Protein AF-A0A7C3CU25-F1 (afdb_monomer_lite)

Secondary structure (DSSP, 8-state):
--HHHHHHHHHHHHHHHHHHHHHHHHHHHHHHHHHH--THHHHHHHHHHHHHHHHHHHHHHHHHHHHSSS---HHHHHHHHHHHHHHHHHHHHHHHHHHHHHHHHHHHTT--

Radius of gyration: 18.77 Å; chains: 1; bounding box: 51×19×53 Å

Sequence (112 aa):
MNAEYAALAGRIRQSLPDLARLVGRAELLMDKARRSGDSDYLDGVALNLHGFYAGVERIFEDIARNVYTFNLRPGRIQELVAGLRDCYQAVQDDLLALCSILEQLSVEDGEL

pLDDT: mean 89.39, std 12.18, range [44.38, 98.56]

Foldseek 3Di:
DDVLVVVLVVVLVVLVVVLVVLVVQLVVLVVVCVVPVDCVSVVSNVVSVVVNVVSVVVNVVSCVCRLPVDDCDPVSVVVCVVCVVVVVVVVVVVVVVVVVVVVVVVVVVVVD

Structure (mmCIF, N/CA/C/O backbone):
data_AF-A0A7C3CU25-F1
#
_entry.id   AF-A0A7C3CU25-F1
#
loop_
_atom_site.group_PDB
_atom_site.id
_atom_site.type_symbol
_atom_site.label_atom_id
_atom_site.label_alt_id
_atom_site.label_comp_id
_atom_site.label_asym_id
_atom_site.label_entity_id
_atom_site.label_seq_id
_atom_site.pdbx_PDB_ins_code
_atom_site.Cartn_x
_atom_site.Cartn_y
_atom_site.Cartn_z
_atom_site.occupancy
_atom_site.B_iso_or_equiv
_atom_site.auth_seq_id
_atom_site.auth_comp_id
_atom_site.auth_asym_id
_atom_site.auth_atom_id
_atom_site.pdbx_PDB_model_num
ATOM 1 N N . MET A 1 1 ? 24.567 -4.085 -14.858 1.00 53.00 1 MET A N 1
ATOM 2 C CA . MET A 1 1 ? 23.408 -3.977 -13.945 1.00 53.00 1 MET A CA 1
ATOM 3 C C . MET A 1 1 ? 23.409 -2.566 -13.361 1.00 53.00 1 MET A C 1
ATOM 5 O O . MET A 1 1 ? 24.445 -2.170 -12.845 1.00 53.00 1 MET A O 1
ATOM 9 N N . ASN A 1 2 ? 22.355 -1.760 -13.556 1.00 69.31 2 ASN A N 1
ATOM 10 C CA . ASN A 1 2 ? 22.368 -0.345 -13.139 1.00 69.31 2 ASN A CA 1
ATOM 11 C C . ASN A 1 2 ? 22.243 -0.241 -11.607 1.00 69.31 2 ASN A C 1
ATOM 13 O O . ASN A 1 2 ? 21.249 -0.701 -11.047 1.00 69.31 2 ASN A O 1
ATOM 17 N N . ALA A 1 3 ? 23.241 0.348 -10.944 1.00 79.81 3 ALA A N 1
ATOM 18 C CA . ALA A 1 3 ? 23.316 0.451 -9.484 1.00 79.81 3 ALA A CA 1
ATOM 19 C C . ALA A 1 3 ? 22.120 1.204 -8.866 1.00 79.81 3 ALA A C 1
ATOM 21 O O . ALA A 1 3 ? 21.718 0.893 -7.750 1.00 79.81 3 ALA A O 1
ATOM 22 N N . GLU A 1 4 ? 21.505 2.133 -9.603 1.00 81.44 4 GLU A N 1
ATOM 23 C CA . GLU A 1 4 ? 20.353 2.927 -9.149 1.00 81.44 4 GLU A CA 1
ATOM 24 C C . GLU A 1 4 ? 19.086 2.083 -8.956 1.00 81.44 4 GLU A C 1
ATOM 26 O O . GLU A 1 4 ? 18.427 2.196 -7.925 1.00 81.44 4 GLU A O 1
ATOM 31 N N . TYR A 1 5 ? 18.766 1.189 -9.902 1.00 83.06 5 TYR A N 1
ATOM 32 C CA . TYR A 1 5 ? 17.614 0.287 -9.769 1.00 83.06 5 TYR A CA 1
ATOM 33 C C . TYR A 1 5 ? 17.836 -0.739 -8.659 1.00 83.06 5 TYR A C 1
ATOM 35 O O . TYR A 1 5 ? 16.912 -1.041 -7.908 1.00 83.06 5 TYR A O 1
ATOM 43 N N . ALA A 1 6 ? 19.067 -1.237 -8.510 1.00 87.31 6 ALA A N 1
ATOM 44 C CA . ALA A 1 6 ? 19.418 -2.116 -7.399 1.00 87.31 6 ALA A CA 1
ATOM 45 C C . ALA A 1 6 ? 19.284 -1.395 -6.045 1.00 87.31 6 ALA A C 1
ATOM 47 O O . ALA A 1 6 ? 18.747 -1.971 -5.099 1.00 87.31 6 ALA A O 1
ATOM 48 N N . ALA A 1 7 ? 19.705 -0.129 -5.965 1.00 90.56 7 ALA A N 1
ATOM 49 C CA . ALA A 1 7 ? 19.554 0.697 -4.773 1.00 90.56 7 ALA A CA 1
ATOM 50 C C . ALA A 1 7 ? 18.081 1.003 -4.461 1.00 90.56 7 ALA A C 1
ATOM 52 O O . ALA A 1 7 ? 17.672 0.867 -3.311 1.00 90.56 7 ALA A O 1
ATOM 53 N N . LEU A 1 8 ? 17.270 1.363 -5.465 1.00 91.38 8 LEU A N 1
ATOM 54 C CA . LEU A 1 8 ? 15.824 1.549 -5.308 1.00 91.38 8 LEU A CA 1
ATOM 55 C C . LEU A 1 8 ? 15.161 0.265 -4.801 1.00 91.38 8 LEU A C 1
ATOM 57 O O . LEU A 1 8 ? 14.465 0.298 -3.791 1.00 91.38 8 LEU A O 1
ATOM 61 N N . ALA A 1 9 ? 15.424 -0.872 -5.449 1.00 92.56 9 ALA A N 1
ATOM 62 C CA . ALA A 1 9 ? 14.886 -2.160 -5.025 1.00 92.56 9 ALA A CA 1
ATOM 63 C C . ALA A 1 9 ? 15.326 -2.520 -3.597 1.00 92.56 9 ALA A C 1
ATOM 65 O O . ALA A 1 9 ? 14.540 -3.070 -2.831 1.00 92.56 9 ALA A O 1
ATOM 66 N N . GLY A 1 10 ? 16.566 -2.193 -3.219 1.00 94.69 10 GLY A N 1
ATOM 67 C CA . GLY A 1 10 ? 17.062 -2.330 -1.850 1.00 94.69 10 GLY A CA 1
ATOM 68 C C . GLY A 1 10 ? 16.266 -1.493 -0.847 1.00 94.69 10 GLY A C 1
ATOM 69 O O . GLY A 1 10 ? 15.810 -2.039 0.154 1.00 94.69 10 GLY A O 1
ATOM 70 N N . ARG A 1 11 ? 16.036 -0.205 -1.140 1.00 94.69 11 ARG A N 1
ATOM 71 C CA . ARG A 1 11 ? 15.233 0.686 -0.285 1.00 94.69 11 ARG A CA 1
ATOM 72 C C . ARG A 1 11 ? 13.802 0.184 -0.122 1.00 94.69 11 ARG A C 1
ATOM 74 O O . ARG A 1 11 ? 13.348 0.058 1.006 1.00 94.69 11 ARG A O 1
ATOM 81 N N . ILE A 1 12 ? 13.136 -0.183 -1.221 1.00 95.94 12 ILE A N 1
ATOM 82 C CA . ILE A 1 12 ? 11.766 -0.721 -1.181 1.00 95.94 12 ILE A CA 1
ATOM 83 C C . ILE A 1 12 ? 11.717 -1.963 -0.288 1.00 95.94 12 ILE A C 1
ATOM 85 O O . ILE A 1 12 ? 10.915 -2.024 0.639 1.00 95.94 12 ILE A O 1
ATOM 89 N N . ARG A 1 13 ? 12.624 -2.927 -0.502 1.00 97.31 13 ARG A N 1
ATOM 90 C CA . ARG A 1 13 ? 12.698 -4.143 0.326 1.00 97.31 13 ARG A CA 1
ATOM 91 C C . ARG A 1 13 ? 12.942 -3.840 1.800 1.00 97.31 13 ARG A C 1
ATOM 93 O O . ARG A 1 13 ? 12.423 -4.560 2.643 1.00 97.31 13 ARG A O 1
ATOM 100 N N . GLN A 1 14 ? 13.724 -2.810 2.111 1.00 95.69 14 GLN A N 1
ATOM 101 C CA . GLN A 1 14 ? 13.991 -2.406 3.488 1.00 95.69 14 GLN A CA 1
ATOM 102 C C . GLN A 1 14 ? 12.787 -1.716 4.144 1.00 95.69 14 GLN A C 1
ATOM 104 O O . GLN A 1 14 ? 12.598 -1.875 5.344 1.00 95.69 14 GLN A O 1
ATOM 109 N N . SER A 1 15 ? 11.957 -1.007 3.376 1.00 96.50 15 SER A N 1
ATOM 110 C CA . SER A 1 15 ? 10.745 -0.357 3.886 1.00 96.50 15 SER A CA 1
ATOM 111 C C . SER A 1 15 ? 9.603 -1.338 4.180 1.00 96.50 15 SER A C 1
ATOM 113 O O . SER A 1 15 ? 8.811 -1.085 5.084 1.00 96.50 15 SER A O 1
ATOM 115 N N . LEU A 1 16 ? 9.511 -2.471 3.472 1.00 97.81 16 LEU A N 1
ATOM 116 C CA . LEU A 1 16 ? 8.412 -3.435 3.657 1.00 97.81 16 LEU A CA 1
ATOM 117 C C . LEU A 1 16 ? 8.313 -4.010 5.091 1.00 97.81 16 LEU A C 1
ATOM 119 O O . LEU A 1 16 ? 7.207 -4.025 5.633 1.00 97.81 16 LEU A O 1
ATOM 123 N N . PRO A 1 17 ? 9.407 -4.436 5.761 1.00 98.31 17 PRO A N 1
ATOM 124 C CA . PRO A 1 17 ? 9.350 -4.856 7.162 1.00 98.31 17 PRO A CA 1
ATOM 125 C C . PRO A 1 17 ? 8.847 -3.773 8.119 1.00 98.31 17 PRO A C 1
ATOM 127 O O . PRO A 1 17 ? 8.190 -4.094 9.107 1.00 98.31 17 PRO A O 1
ATOM 130 N N . ASP A 1 18 ? 9.146 -2.502 7.847 1.00 97.25 18 ASP A N 1
ATOM 131 C CA . ASP A 1 18 ? 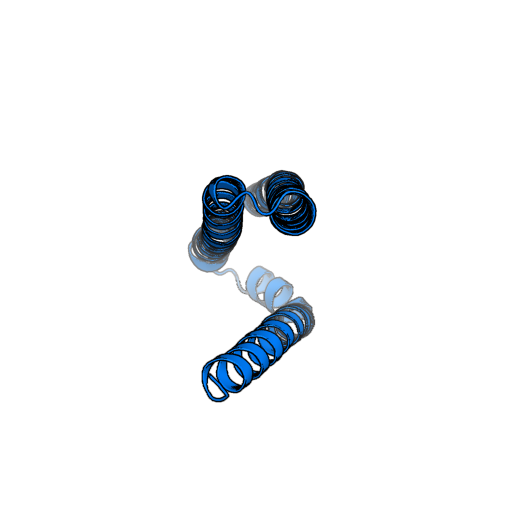8.679 -1.397 8.684 1.00 97.25 18 ASP A CA 1
ATOM 132 C C . ASP A 1 18 ? 7.171 -1.183 8.520 1.00 97.25 18 ASP A C 1
ATOM 134 O O . ASP A 1 18 ? 6.464 -1.073 9.520 1.00 97.25 18 ASP A O 1
ATOM 138 N N . LEU A 1 19 ? 6.654 -1.252 7.288 1.00 98.44 19 LEU A N 1
ATOM 139 C CA . LEU A 1 19 ? 5.209 -1.245 7.031 1.00 98.44 19 LEU A CA 1
ATOM 140 C C . LEU A 1 19 ? 4.498 -2.420 7.713 1.00 98.44 19 LEU A C 1
ATOM 142 O O . LEU A 1 19 ? 3.469 -2.227 8.358 1.00 98.44 19 LEU A O 1
ATOM 146 N N . ALA A 1 20 ? 5.073 -3.623 7.640 1.00 98.50 20 ALA A N 1
ATOM 147 C CA . ALA A 1 20 ? 4.514 -4.807 8.290 1.00 98.50 20 ALA A CA 1
ATOM 148 C C . ALA A 1 20 ? 4.435 -4.648 9.818 1.00 98.50 20 ALA A C 1
ATOM 150 O O . ALA A 1 20 ? 3.461 -5.069 10.444 1.00 98.50 20 ALA A O 1
ATOM 151 N N . ARG A 1 21 ? 5.431 -3.999 10.436 1.00 98.44 21 ARG A N 1
ATOM 152 C CA . ARG A 1 21 ? 5.390 -3.683 11.872 1.00 98.44 21 ARG A CA 1
ATOM 153 C C . ARG A 1 21 ? 4.261 -2.714 12.209 1.00 98.44 21 ARG A C 1
ATOM 155 O O . ARG A 1 21 ? 3.603 -2.921 13.225 1.00 98.44 21 ARG A O 1
ATOM 162 N N . LEU A 1 22 ? 4.033 -1.685 11.392 1.00 98.56 22 LEU A N 1
ATOM 163 C CA . LEU A 1 22 ? 2.938 -0.730 11.601 1.00 98.56 22 LEU A CA 1
ATOM 164 C C . LEU A 1 22 ? 1.574 -1.427 11.535 1.00 98.56 22 LEU A C 1
ATOM 166 O O . LEU A 1 22 ? 0.752 -1.230 12.428 1.00 98.56 22 LEU A O 1
ATOM 170 N N . VAL A 1 23 ? 1.378 -2.319 10.559 1.00 98.44 23 VAL A N 1
ATOM 171 C CA . VAL A 1 23 ? 0.159 -3.139 10.445 1.00 98.44 23 VAL A CA 1
ATOM 172 C C . VAL A 1 23 ? -0.046 -3.987 11.703 1.00 98.44 23 VAL A C 1
ATOM 174 O O . VAL A 1 23 ? -1.063 -3.845 12.379 1.00 98.44 23 VAL A O 1
ATOM 177 N N . GLY A 1 24 ? 0.958 -4.777 12.103 1.00 98.56 24 GLY A N 1
ATOM 178 C CA . GLY A 1 24 ? 0.839 -5.632 13.291 1.00 98.56 24 GLY A CA 1
ATOM 179 C C . GLY A 1 24 ? 0.614 -4.846 14.591 1.00 98.56 24 GLY A C 1
ATOM 180 O O . GLY A 1 24 ? -0.036 -5.325 15.522 1.00 98.56 24 GLY A O 1
ATOM 181 N N . ARG A 1 25 ? 1.119 -3.609 14.678 1.00 98.56 25 ARG A N 1
ATOM 182 C CA . ARG A 1 25 ? 0.850 -2.707 15.806 1.00 98.56 25 ARG A CA 1
ATOM 183 C C . ARG A 1 25 ? -0.580 -2.179 15.792 1.00 98.56 25 ARG A C 1
ATOM 185 O O . ARG A 1 25 ? -1.184 -2.144 16.862 1.00 98.56 25 ARG A O 1
ATOM 192 N N . ALA A 1 26 ? -1.113 -1.795 14.635 1.00 98.50 26 ALA A N 1
ATOM 193 C CA . ALA A 1 26 ? -2.507 -1.380 14.506 1.00 98.50 26 ALA A CA 1
ATOM 194 C C . ALA A 1 26 ? -3.461 -2.510 14.931 1.00 98.50 26 ALA A C 1
ATOM 196 O O . ALA A 1 26 ? -4.338 -2.287 15.764 1.00 98.50 26 ALA A O 1
ATOM 197 N N . GLU A 1 27 ? -3.229 -3.735 14.454 1.00 98.38 27 GLU A N 1
ATOM 198 C CA . GLU A 1 27 ? -4.023 -4.918 14.815 1.00 98.38 27 GLU A CA 1
ATOM 199 C C . GLU A 1 27 ? -3.980 -5.202 16.324 1.00 98.38 27 GLU A C 1
ATOM 201 O O . GLU A 1 27 ? -5.021 -5.341 16.968 1.00 98.38 27 GLU A O 1
ATOM 206 N N . LEU A 1 28 ? -2.779 -5.221 16.916 1.00 98.44 28 LEU A N 1
ATOM 207 C CA . LEU A 1 28 ? -2.594 -5.458 18.350 1.00 98.44 28 LEU A CA 1
ATOM 208 C C . LEU A 1 28 ? -3.318 -4.417 19.214 1.00 98.44 28 LEU A C 1
ATOM 210 O O . LEU A 1 28 ? -3.877 -4.754 20.260 1.00 98.44 28 LEU A O 1
ATOM 214 N N . LEU A 1 29 ? -3.252 -3.142 18.828 1.00 98.31 29 LEU A N 1
ATOM 215 C CA . LEU A 1 29 ? -3.881 -2.054 19.576 1.00 98.31 29 LEU A CA 1
ATOM 216 C C . LEU A 1 29 ? -5.404 -2.083 19.427 1.00 98.31 29 LEU A C 1
ATOM 218 O O . LEU A 1 29 ? -6.099 -1.895 20.422 1.00 98.31 29 LEU A O 1
ATOM 222 N N . MET A 1 30 ? -5.919 -2.420 18.242 1.00 97.81 30 MET A N 1
ATOM 223 C CA . MET A 1 30 ? -7.355 -2.607 18.021 1.00 97.81 30 MET A CA 1
ATOM 224 C C . MET A 1 30 ? -7.912 -3.745 18.886 1.00 97.81 30 MET A C 1
ATOM 226 O O . MET A 1 30 ? -8.938 -3.602 19.546 1.00 97.81 30 MET A O 1
ATOM 230 N N . ASP A 1 31 ? -7.203 -4.870 18.942 1.00 97.88 31 ASP A N 1
ATOM 231 C CA . ASP A 1 31 ? -7.564 -6.018 19.774 1.00 97.88 31 ASP A CA 1
ATOM 232 C C . ASP A 1 31 ? -7.529 -5.678 21.281 1.00 97.88 31 ASP A C 1
ATOM 234 O O . ASP A 1 31 ? -8.388 -6.109 22.053 1.00 97.88 31 ASP A O 1
ATOM 238 N N . LYS A 1 32 ? -6.588 -4.830 21.720 1.00 97.56 32 LYS A N 1
ATOM 239 C CA . LYS A 1 32 ? -6.586 -4.287 23.090 1.00 97.56 32 LYS A CA 1
ATOM 240 C C . LYS A 1 32 ? -7.787 -3.385 23.360 1.00 97.56 32 LYS A C 1
ATOM 242 O O . LYS A 1 32 ? -8.473 -3.645 24.344 1.00 97.56 32 LYS A O 1
ATOM 247 N N . ALA A 1 33 ? -8.064 -2.414 22.487 1.00 97.25 33 ALA A N 1
ATOM 248 C CA . ALA A 1 33 ? -9.207 -1.508 22.612 1.00 97.25 33 ALA A CA 1
ATOM 249 C C . ALA A 1 33 ? -10.518 -2.290 22.787 1.00 97.25 33 ALA A C 1
ATOM 251 O O . ALA A 1 33 ? -11.288 -2.036 23.711 1.00 97.25 33 ALA A O 1
ATOM 252 N N . ARG A 1 34 ? -10.723 -3.321 21.954 1.00 96.00 34 ARG A N 1
ATOM 253 C CA . ARG A 1 34 ? -11.906 -4.193 22.007 1.00 96.00 34 ARG A CA 1
ATOM 254 C C . ARG A 1 34 ? -12.018 -4.974 23.316 1.00 96.00 34 ARG A C 1
ATOM 256 O O . ARG A 1 34 ? -13.118 -5.121 23.837 1.00 96.00 34 ARG A O 1
ATOM 263 N N . ARG A 1 35 ? -10.905 -5.493 23.848 1.00 96.75 35 ARG A N 1
ATOM 264 C CA . ARG A 1 35 ? -10.916 -6.305 25.078 1.00 96.75 35 ARG A CA 1
ATOM 265 C C . ARG A 1 35 ? -11.040 -5.487 26.357 1.00 96.75 35 ARG A C 1
ATOM 267 O O . ARG A 1 35 ? -11.659 -5.965 27.301 1.00 96.75 35 ARG A O 1
ATOM 274 N N . SER A 1 36 ? -10.407 -4.319 26.425 1.00 96.00 36 SER A N 1
ATOM 275 C CA . SER A 1 36 ? -10.426 -3.488 27.633 1.00 96.00 36 SER A CA 1
ATOM 276 C C . SER A 1 36 ? -11.572 -2.480 27.656 1.00 96.00 36 SER A C 1
ATOM 278 O O . SER A 1 36 ? -11.892 -1.983 28.731 1.00 96.00 36 SER A O 1
ATOM 280 N N . GLY A 1 37 ? -12.167 -2.160 26.500 1.00 92.94 37 GLY A N 1
ATOM 281 C CA . GLY A 1 37 ? -13.102 -1.039 26.358 1.00 92.94 37 GLY A CA 1
ATOM 282 C C . GLY A 1 37 ? -12.428 0.332 26.494 1.00 92.94 37 GLY A C 1
ATOM 283 O O . GLY A 1 37 ? -13.115 1.339 26.623 1.00 92.94 37 GLY A O 1
ATOM 284 N N . ASP A 1 38 ? -11.094 0.366 26.493 1.00 93.94 38 ASP A N 1
ATOM 285 C CA . ASP A 1 38 ? -10.306 1.587 26.641 1.00 93.94 38 ASP A CA 1
ATOM 286 C C . ASP A 1 38 ? -10.062 2.206 25.262 1.00 93.94 38 ASP A C 1
ATOM 288 O O . ASP A 1 38 ? -9.345 1.641 24.425 1.00 93.94 38 ASP A O 1
ATOM 292 N N . SER A 1 39 ? -10.695 3.353 25.025 1.00 90.56 39 SER A N 1
ATOM 293 C CA . SER A 1 39 ? -10.630 4.073 23.757 1.00 90.56 39 SER A CA 1
ATOM 294 C C . SER A 1 39 ? -9.262 4.688 23.478 1.00 90.56 39 SER A C 1
ATOM 296 O O . SER A 1 39 ? -8.976 4.945 22.314 1.00 90.56 39 SER A O 1
ATOM 298 N N . ASP A 1 40 ? -8.389 4.868 24.475 1.00 94.94 40 ASP A N 1
ATOM 299 C CA . ASP A 1 40 ? -7.070 5.492 24.272 1.00 94.94 40 ASP A CA 1
ATOM 300 C C . ASP A 1 40 ? -6.176 4.651 23.340 1.00 94.94 40 ASP A C 1
ATOM 302 O O . ASP A 1 40 ? -5.288 5.157 22.650 1.00 94.94 40 ASP A O 1
ATOM 306 N N . TYR A 1 41 ? -6.435 3.343 23.242 1.00 96.50 41 TYR A N 1
ATOM 307 C CA . TYR A 1 41 ? -5.765 2.486 22.265 1.00 96.50 41 TYR A CA 1
ATOM 308 C C . TYR A 1 41 ? -6.120 2.831 20.810 1.00 96.50 41 TYR A C 1
ATOM 310 O O . TYR A 1 41 ? -5.314 2.541 19.920 1.00 96.50 41 TYR A O 1
ATOM 318 N N . LEU A 1 42 ? -7.278 3.455 20.552 1.00 95.94 42 LEU A N 1
ATOM 319 C CA . LEU A 1 42 ? -7.719 3.837 19.207 1.00 95.94 42 LEU A CA 1
ATOM 320 C C . LEU A 1 42 ? -6.836 4.931 18.600 1.00 95.94 42 LEU A C 1
ATOM 322 O O . LEU A 1 42 ? -6.543 4.862 17.407 1.00 95.94 42 LEU A O 1
ATOM 326 N N . ASP A 1 43 ? -6.312 5.857 19.405 1.00 96.56 43 ASP A N 1
ATOM 327 C CA . ASP A 1 43 ? -5.339 6.854 18.934 1.00 96.56 43 ASP A CA 1
ATOM 328 C C . ASP A 1 43 ? -4.075 6.175 18.394 1.00 96.56 43 ASP A C 1
ATOM 330 O O . ASP A 1 43 ? -3.533 6.529 17.344 1.00 96.56 43 ASP A O 1
ATOM 334 N N .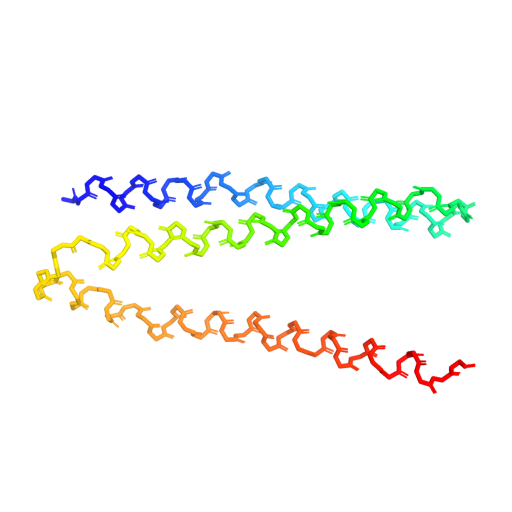 GLY A 1 44 ? -3.629 5.124 19.085 1.00 97.38 44 GLY A N 1
ATOM 335 C CA . GLY A 1 44 ? -2.514 4.302 18.641 1.00 97.38 44 GLY A CA 1
ATOM 336 C C . GLY A 1 44 ? -2.817 3.539 17.348 1.00 97.38 44 GLY A C 1
ATOM 337 O O . GLY A 1 44 ? -1.930 3.415 16.501 1.00 97.38 44 GLY A O 1
ATOM 338 N N . VAL A 1 45 ? -4.047 3.053 17.157 1.00 97.94 45 VAL A N 1
ATOM 339 C CA . VAL A 1 45 ? -4.472 2.447 15.883 1.00 97.94 45 VAL A CA 1
ATOM 340 C C . VAL A 1 45 ? -4.393 3.477 14.758 1.00 97.94 45 VAL A C 1
ATOM 342 O O . VAL A 1 45 ? -3.728 3.222 13.753 1.00 97.94 45 VAL A O 1
ATOM 345 N N . ALA A 1 46 ? -5.004 4.650 14.947 1.00 97.12 46 ALA A N 1
ATOM 346 C CA . ALA A 1 46 ? -5.034 5.718 13.951 1.00 97.12 46 ALA A CA 1
ATOM 347 C C . ALA A 1 46 ? -3.618 6.152 13.540 1.00 97.12 46 ALA A C 1
ATOM 349 O O . ALA A 1 46 ? -3.322 6.276 12.351 1.00 97.12 46 ALA A O 1
ATOM 350 N N . LEU A 1 47 ? -2.710 6.290 14.512 1.00 98.06 47 LEU A N 1
ATOM 351 C CA . LEU A 1 47 ? -1.311 6.632 14.265 1.00 98.06 47 LEU A CA 1
ATOM 352 C C . LEU A 1 47 ? -0.594 5.594 13.387 1.00 98.06 47 LEU A C 1
ATOM 354 O O . LEU A 1 47 ? 0.146 5.961 12.473 1.00 98.06 47 LEU A O 1
ATOM 358 N N . ASN A 1 48 ? -0.794 4.300 13.651 1.00 98.38 48 ASN A N 1
ATOM 359 C CA . ASN A 1 48 ? -0.137 3.240 12.882 1.00 98.38 48 ASN A CA 1
ATOM 360 C C . ASN A 1 48 ? -0.731 3.099 11.473 1.00 98.38 48 ASN A C 1
ATOM 362 O O . ASN A 1 48 ? 0.027 2.892 10.526 1.00 98.38 48 ASN A O 1
ATOM 366 N N . LEU A 1 49 ? -2.048 3.276 11.315 1.00 97.50 49 LEU A N 1
ATOM 367 C CA . LEU A 1 49 ? -2.690 3.330 9.998 1.00 97.50 49 LEU A CA 1
ATOM 368 C C . LEU A 1 49 ? -2.155 4.501 9.170 1.00 97.50 49 LEU A C 1
ATOM 370 O O . LEU A 1 49 ? -1.746 4.308 8.026 1.00 97.50 49 LEU A O 1
ATOM 374 N N . HIS A 1 50 ? -2.086 5.697 9.759 1.00 97.31 50 HIS A N 1
ATOM 375 C CA . HIS A 1 50 ? -1.503 6.862 9.099 1.00 97.31 50 HIS A CA 1
ATOM 376 C C . HIS A 1 50 ? -0.054 6.597 8.666 1.00 97.31 50 HIS A C 1
ATOM 378 O O . HIS A 1 50 ? 0.299 6.826 7.509 1.00 97.31 50 HIS A O 1
ATOM 384 N N . GLY A 1 51 ? 0.772 6.056 9.568 1.00 98.12 51 GLY A N 1
ATOM 385 C CA . GLY A 1 51 ? 2.160 5.713 9.262 1.00 98.12 51 GLY A CA 1
ATOM 386 C C . GLY A 1 51 ? 2.293 4.695 8.126 1.00 98.12 51 GLY A C 1
ATOM 387 O O . GLY A 1 51 ? 3.182 4.834 7.285 1.00 98.12 51 GLY A O 1
ATOM 388 N N . PHE A 1 52 ? 1.412 3.690 8.075 1.00 98.12 52 PHE A N 1
ATOM 389 C CA . PHE A 1 52 ? 1.397 2.700 7.002 1.00 98.12 52 PHE A CA 1
ATOM 390 C C . PHE A 1 52 ? 1.137 3.361 5.642 1.00 98.12 52 PHE A C 1
ATOM 392 O O . PHE A 1 52 ? 1.953 3.215 4.730 1.00 98.12 52 PHE A O 1
ATOM 399 N N . TYR A 1 53 ? 0.060 4.142 5.518 1.00 96.19 53 TYR A N 1
ATOM 400 C CA . TYR A 1 53 ? -0.295 4.783 4.249 1.00 96.19 53 TYR A CA 1
ATOM 401 C C . TYR A 1 53 ? 0.741 5.822 3.803 1.00 96.19 53 TYR A C 1
ATOM 403 O O . TYR A 1 53 ? 1.113 5.837 2.631 1.00 96.19 53 TYR A O 1
ATOM 411 N N . ALA A 1 54 ? 1.288 6.616 4.729 1.00 97.62 54 ALA A N 1
ATOM 412 C CA . ALA A 1 54 ? 2.365 7.562 4.425 1.00 97.62 54 ALA A CA 1
ATOM 413 C C . ALA A 1 54 ? 3.641 6.852 3.927 1.00 97.62 54 ALA A C 1
ATOM 415 O O . ALA A 1 54 ? 4.346 7.337 3.039 1.00 97.62 54 ALA A O 1
ATOM 416 N N . GLY A 1 55 ? 3.958 5.678 4.481 1.00 97.50 55 GLY A N 1
ATOM 417 C CA . GLY A 1 55 ? 5.091 4.882 4.019 1.00 97.50 55 GLY A CA 1
ATOM 418 C C . GLY A 1 55 ? 4.865 4.260 2.634 1.00 97.50 55 GLY A C 1
ATOM 419 O O . GLY A 1 55 ? 5.786 4.265 1.815 1.00 97.50 55 GLY A O 1
ATOM 420 N N . VAL A 1 56 ? 3.649 3.782 2.344 1.00 96.75 56 VAL A N 1
ATOM 421 C CA . VAL A 1 56 ? 3.254 3.299 1.006 1.00 96.75 56 VAL A CA 1
ATOM 422 C C . VAL A 1 56 ? 3.358 4.418 -0.033 1.00 96.75 56 VAL A C 1
ATOM 424 O O . VAL A 1 56 ? 3.977 4.224 -1.080 1.00 96.75 56 VAL A O 1
ATOM 427 N N . GLU A 1 57 ? 2.828 5.605 0.272 1.00 96.31 57 GLU A N 1
ATOM 428 C CA . GLU A 1 57 ? 2.938 6.798 -0.578 1.00 96.31 57 GLU A CA 1
ATOM 429 C C . GLU A 1 57 ? 4.403 7.093 -0.923 1.00 96.31 57 GLU A C 1
ATOM 431 O O . GLU A 1 57 ? 4.773 7.177 -2.097 1.00 96.31 57 GLU A O 1
ATOM 436 N N . ARG A 1 58 ? 5.274 7.142 0.090 1.00 96.38 58 ARG A N 1
ATOM 437 C CA . ARG A 1 58 ? 6.700 7.422 -0.102 1.00 96.38 58 ARG A CA 1
ATOM 438 C C . ARG A 1 58 ? 7.398 6.401 -1.006 1.00 96.38 58 ARG A C 1
ATOM 440 O O . ARG A 1 58 ? 8.267 6.787 -1.790 1.00 96.38 58 ARG A O 1
ATOM 447 N N . ILE A 1 59 ? 7.034 5.119 -0.921 1.00 95.75 59 ILE A N 1
ATOM 448 C CA . ILE A 1 59 ? 7.553 4.074 -1.818 1.00 95.75 59 ILE A CA 1
ATOM 449 C C . ILE A 1 59 ? 7.144 4.359 -3.267 1.00 95.75 59 ILE A C 1
ATOM 451 O O . ILE A 1 59 ? 7.998 4.313 -4.157 1.00 95.75 59 ILE A O 1
ATOM 455 N N . PHE A 1 60 ? 5.872 4.682 -3.517 1.00 93.44 60 PHE A N 1
ATOM 456 C CA . PHE A 1 60 ? 5.395 4.997 -4.866 1.00 93.44 60 PHE A CA 1
ATOM 457 C C . PHE A 1 60 ? 6.057 6.244 -5.441 1.00 93.44 60 PHE A C 1
ATOM 459 O O . PHE A 1 60 ? 6.469 6.243 -6.604 1.00 93.44 60 PHE A O 1
ATOM 466 N N . GLU A 1 61 ? 6.238 7.285 -4.635 1.00 93.38 61 GLU A N 1
ATOM 467 C CA . GLU A 1 61 ? 6.976 8.461 -5.073 1.00 93.38 61 GLU A CA 1
ATOM 468 C C . GLU A 1 61 ? 8.441 8.143 -5.414 1.00 93.38 61 GLU A C 1
ATOM 470 O O . GLU A 1 61 ? 8.979 8.646 -6.404 1.00 93.38 61 GLU A O 1
ATOM 475 N N . ASP A 1 62 ? 9.108 7.304 -4.613 1.00 91.62 62 ASP A N 1
ATOM 476 C CA . ASP A 1 62 ? 10.478 6.863 -4.876 1.00 91.62 62 ASP A CA 1
ATOM 477 C C . ASP A 1 62 ? 10.573 6.072 -6.183 1.00 91.62 62 ASP A C 1
ATOM 479 O O . ASP A 1 62 ? 11.512 6.290 -6.957 1.00 91.62 62 ASP A O 1
ATOM 483 N N . ILE A 1 63 ? 9.595 5.205 -6.464 1.00 89.56 63 ILE A N 1
ATOM 484 C CA . ILE A 1 63 ? 9.467 4.513 -7.751 1.00 89.56 63 ILE A CA 1
ATOM 485 C C . ILE A 1 63 ? 9.327 5.541 -8.874 1.00 89.56 63 ILE A C 1
ATOM 487 O O . ILE A 1 63 ? 10.117 5.513 -9.820 1.00 89.56 63 ILE A O 1
ATOM 491 N N . ALA A 1 64 ? 8.391 6.485 -8.757 1.00 87.44 64 ALA A N 1
ATOM 492 C CA . ALA A 1 64 ? 8.144 7.486 -9.788 1.00 87.44 64 ALA A CA 1
ATOM 493 C C . ALA A 1 64 ? 9.403 8.320 -10.091 1.00 87.44 64 ALA A C 1
ATOM 495 O O . ALA A 1 64 ? 9.810 8.457 -11.249 1.00 87.44 64 ALA A O 1
ATOM 496 N N . ARG A 1 65 ? 10.084 8.799 -9.041 1.00 86.19 65 ARG A N 1
ATOM 497 C CA . ARG A 1 65 ? 11.317 9.590 -9.148 1.00 86.19 65 ARG A CA 1
ATOM 498 C C . ARG A 1 65 ? 12.476 8.815 -9.767 1.00 86.19 65 ARG A C 1
ATOM 500 O O . ARG A 1 65 ? 13.259 9.411 -10.495 1.00 86.19 65 ARG A O 1
ATOM 507 N N . ASN A 1 66 ? 12.632 7.522 -9.490 1.00 83.06 66 ASN A N 1
ATOM 508 C CA . ASN A 1 66 ? 13.821 6.770 -9.915 1.00 83.06 66 ASN A CA 1
ATOM 509 C C . ASN A 1 66 ? 13.609 5.964 -11.205 1.00 83.06 66 ASN A C 1
ATOM 511 O O . ASN A 1 66 ? 14.579 5.649 -11.890 1.00 83.06 66 ASN A O 1
ATOM 515 N N . VAL A 1 67 ? 12.370 5.626 -11.564 1.00 78.12 67 VAL A N 1
ATOM 516 C CA . VAL A 1 67 ? 12.079 4.857 -12.783 1.00 78.12 67 VAL A CA 1
ATOM 517 C C . VAL A 1 67 ? 11.916 5.765 -14.000 1.00 78.12 67 VAL A C 1
ATOM 519 O O . VAL A 1 67 ? 12.428 5.426 -15.066 1.00 78.12 67 VAL A O 1
ATOM 522 N N . TYR A 1 68 ? 11.290 6.935 -13.843 1.00 68.31 68 TYR A N 1
ATOM 523 C CA . TYR A 1 68 ? 10.917 7.793 -14.976 1.00 68.31 68 TYR A CA 1
ATOM 524 C C . TYR A 1 68 ? 11.838 9.003 -15.201 1.00 68.31 68 TYR A C 1
ATOM 526 O O . TYR A 1 68 ? 11.804 9.595 -16.277 1.00 68.31 68 TYR A O 1
ATOM 534 N N . THR A 1 69 ? 12.701 9.351 -14.239 1.00 67.12 69 THR A N 1
ATOM 535 C CA . THR A 1 69 ? 13.571 10.545 -14.333 1.00 67.12 69 THR A CA 1
ATOM 536 C C . THR A 1 69 ? 14.897 10.285 -15.063 1.00 67.12 69 THR A C 1
ATOM 538 O O . THR A 1 69 ? 15.541 11.223 -15.529 1.00 67.12 69 THR A O 1
ATOM 541 N N . PHE A 1 70 ? 15.333 9.029 -15.216 1.00 57.47 70 PHE A N 1
ATOM 542 C CA . PHE A 1 70 ? 16.635 8.716 -15.818 1.00 57.47 70 PHE A CA 1
ATOM 543 C C . PHE A 1 70 ? 16.509 8.320 -17.290 1.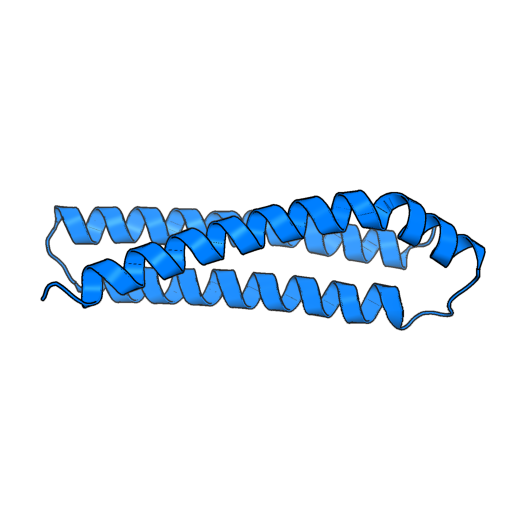00 57.47 70 PHE A C 1
ATOM 545 O O . PHE A 1 70 ? 15.824 7.355 -17.608 1.00 57.47 70 PHE A O 1
ATOM 552 N N . ASN A 1 71 ? 17.229 9.045 -18.162 1.00 57.56 71 ASN A N 1
ATOM 553 C CA . ASN A 1 71 ? 17.506 8.758 -19.580 1.00 57.56 71 ASN A CA 1
ATOM 554 C C . ASN A 1 71 ? 16.885 7.448 -20.097 1.00 57.56 71 ASN A C 1
ATOM 556 O O . ASN A 1 71 ? 17.488 6.371 -19.993 1.00 57.56 71 ASN A O 1
ATOM 560 N N . LEU A 1 72 ? 15.684 7.573 -20.663 1.00 64.56 72 LEU A N 1
ATOM 561 C CA . LEU A 1 72 ? 14.880 6.493 -21.225 1.00 64.56 72 LEU A CA 1
ATOM 562 C C . LEU A 1 72 ? 15.581 5.883 -22.448 1.00 64.56 72 LEU A C 1
ATOM 564 O O . LEU A 1 72 ? 15.302 6.214 -23.598 1.00 64.56 72 LEU A O 1
ATOM 568 N N . ARG A 1 73 ? 16.544 4.991 -22.207 1.00 72.19 73 ARG A N 1
ATOM 569 C CA . ARG A 1 73 ? 17.153 4.183 -23.266 1.00 72.19 73 ARG A CA 1
ATOM 570 C C . ARG A 1 73 ? 16.148 3.109 -23.704 1.00 72.19 73 ARG A C 1
ATOM 572 O O . ARG A 1 73 ? 15.620 2.425 -22.826 1.00 72.19 73 ARG A O 1
ATOM 579 N N . PRO A 1 74 ? 15.946 2.876 -25.013 1.00 75.56 74 PRO A N 1
ATOM 580 C CA . PRO A 1 74 ? 14.941 1.933 -25.513 1.00 75.56 74 PRO A CA 1
ATOM 581 C C . PRO A 1 74 ? 14.992 0.535 -24.879 1.00 75.56 74 PRO A C 1
ATOM 583 O O . PRO A 1 74 ? 13.953 0.004 -24.504 1.00 75.56 74 PRO A O 1
ATOM 586 N N . GLY A 1 75 ? 16.186 -0.033 -24.668 1.00 79.38 75 GLY A N 1
ATOM 587 C CA . GLY A 1 75 ? 16.328 -1.350 -24.028 1.00 79.38 75 GLY A CA 1
ATOM 588 C C . GLY A 1 75 ? 15.809 -1.402 -22.583 1.00 79.38 75 GLY A C 1
ATOM 589 O O . GLY A 1 75 ? 15.203 -2.387 -22.186 1.00 79.38 75 GLY A O 1
ATOM 590 N N . ARG A 1 76 ? 15.954 -0.316 -21.810 1.00 76.19 76 ARG A N 1
ATOM 591 C CA . ARG A 1 76 ? 15.429 -0.245 -20.431 1.00 76.19 76 ARG A CA 1
ATOM 592 C C . ARG A 1 76 ? 13.910 -0.144 -20.409 1.00 76.19 76 ARG A C 1
ATOM 594 O O . ARG A 1 76 ? 13.267 -0.749 -19.563 1.00 76.19 76 ARG A O 1
ATOM 601 N N . ILE A 1 77 ? 13.341 0.612 -21.348 1.00 80.94 77 ILE A N 1
ATOM 602 C CA . ILE A 1 77 ? 11.887 0.699 -21.502 1.00 80.94 77 ILE A CA 1
ATOM 603 C C . ILE A 1 77 ? 11.323 -0.679 -21.851 1.00 80.94 77 ILE A C 1
ATOM 605 O O . ILE A 1 77 ? 10.317 -1.073 -21.277 1.00 80.94 77 ILE A O 1
ATOM 609 N N . GLN A 1 78 ? 11.984 -1.434 -22.734 1.00 83.38 78 GLN A N 1
ATOM 610 C CA . GLN A 1 78 ? 11.563 -2.796 -23.075 1.00 83.38 78 GLN A CA 1
ATOM 611 C C . GLN A 1 78 ? 11.551 -3.721 -21.851 1.00 83.38 78 GLN A C 1
ATOM 613 O O . GLN A 1 78 ? 10.562 -4.415 -21.640 1.00 83.38 78 GLN A O 1
ATOM 618 N N . GLU A 1 79 ? 12.597 -3.691 -21.019 1.00 82.44 79 GLU A N 1
ATOM 619 C CA . GLU A 1 79 ? 12.653 -4.475 -19.775 1.00 82.44 79 GLU A CA 1
ATOM 620 C C . GLU A 1 79 ? 11.541 -4.083 -18.785 1.00 82.44 79 GLU A C 1
ATOM 622 O O . GLU A 1 79 ? 10.882 -4.958 -18.228 1.00 82.44 79 GLU A O 1
ATOM 627 N N . LEU A 1 80 ? 11.285 -2.782 -18.597 1.00 82.25 80 LEU A N 1
ATOM 628 C CA . LEU A 1 80 ? 10.202 -2.299 -17.729 1.00 82.25 80 LEU A CA 1
ATOM 629 C C . LEU A 1 80 ? 8.821 -2.710 -18.253 1.00 82.25 80 LEU A C 1
ATOM 631 O O . LEU A 1 80 ? 7.977 -3.163 -17.484 1.00 82.25 80 LEU A O 1
ATOM 635 N N . VAL A 1 81 ? 8.596 -2.582 -19.562 1.00 88.88 81 VAL A N 1
ATOM 636 C CA . VAL A 1 81 ? 7.330 -2.952 -20.206 1.00 88.88 81 VAL A CA 1
ATOM 637 C C . VAL A 1 81 ? 7.091 -4.460 -20.136 1.00 88.88 81 VAL A C 1
ATOM 639 O O . VAL A 1 81 ? 5.947 -4.872 -19.953 1.00 88.88 81 VAL A O 1
ATOM 642 N N . ALA A 1 82 ? 8.142 -5.281 -20.220 1.00 91.56 82 ALA A N 1
ATOM 643 C CA . ALA A 1 82 ? 8.021 -6.736 -20.156 1.00 91.56 82 ALA A CA 1
ATOM 644 C C . ALA A 1 82 ? 7.379 -7.226 -18.845 1.00 91.56 82 ALA A C 1
ATOM 646 O O . ALA A 1 82 ? 6.597 -8.170 -18.880 1.00 91.56 82 ALA A O 1
ATOM 647 N N . GLY A 1 83 ? 7.660 -6.567 -17.713 1.00 88.75 83 GLY A N 1
ATOM 648 C CA . GLY A 1 83 ? 7.060 -6.886 -16.408 1.00 88.75 83 GLY A CA 1
ATOM 649 C C . GLY A 1 83 ? 5.852 -6.023 -16.020 1.00 88.75 83 GLY A C 1
ATOM 650 O O . GLY A 1 83 ? 5.259 -6.234 -14.962 1.00 88.75 83 GLY A O 1
ATOM 651 N N . LEU A 1 84 ? 5.483 -5.034 -16.841 1.00 90.94 84 LEU A N 1
ATOM 652 C CA . LEU A 1 84 ? 4.492 -4.021 -16.466 1.00 90.94 84 LEU A CA 1
ATOM 653 C C . LEU A 1 84 ? 3.094 -4.608 -16.258 1.00 90.94 84 LEU A C 1
ATOM 655 O O . LEU A 1 84 ? 2.383 -4.167 -15.360 1.00 90.94 84 LEU A O 1
ATOM 659 N N . ARG A 1 85 ? 2.695 -5.594 -17.071 1.00 94.94 85 ARG A N 1
ATOM 660 C CA . ARG A 1 85 ? 1.368 -6.220 -16.965 1.00 94.94 85 ARG A CA 1
ATOM 661 C C . ARG A 1 85 ? 1.183 -6.934 -15.628 1.00 94.94 85 ARG A C 1
ATOM 663 O O . ARG A 1 85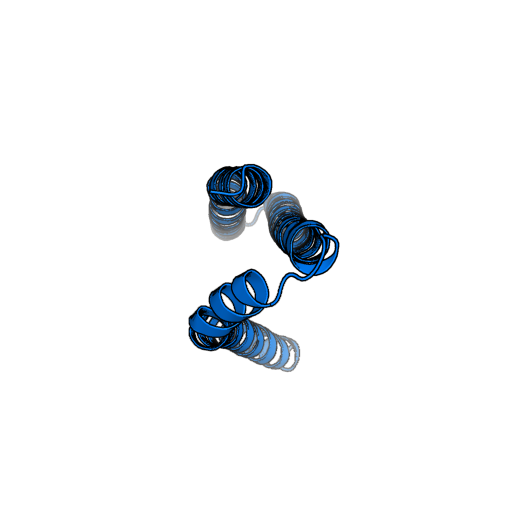 ? 0.162 -6.724 -14.986 1.00 94.94 85 ARG A O 1
ATOM 670 N N . ASP A 1 86 ? 2.169 -7.719 -15.210 1.00 95.44 86 ASP A N 1
ATOM 671 C CA . ASP A 1 86 ? 2.110 -8.456 -13.945 1.00 95.44 86 ASP A CA 1
ATOM 672 C C . ASP A 1 86 ? 2.143 -7.494 -12.751 1.00 95.44 86 ASP A C 1
ATOM 674 O O . ASP A 1 86 ? 1.390 -7.656 -11.794 1.00 95.44 86 ASP A O 1
ATOM 678 N N . CYS A 1 87 ? 2.961 -6.437 -12.837 1.00 92.81 87 CYS A N 1
ATOM 679 C CA . CYS A 1 87 ? 2.990 -5.378 -11.829 1.00 92.81 87 CYS A CA 1
ATOM 680 C C . CYS A 1 87 ? 1.639 -4.656 -11.716 1.00 92.81 87 CYS A C 1
ATOM 682 O O . CYS A 1 87 ? 1.147 -4.450 -10.609 1.00 92.81 87 CYS A O 1
ATOM 684 N N . TYR A 1 88 ? 1.023 -4.309 -12.851 1.00 95.00 88 TYR A N 1
ATOM 685 C CA . TYR A 1 88 ? -0.307 -3.710 -12.880 1.00 95.00 88 TYR A CA 1
ATOM 686 C C . TYR A 1 88 ? -1.357 -4.629 -12.260 1.00 95.00 88 TYR A C 1
ATOM 688 O O . TYR A 1 88 ? -2.170 -4.140 -11.488 1.00 95.00 88 TYR A O 1
ATOM 696 N N . GLN A 1 89 ? -1.328 -5.932 -12.558 1.00 97.81 89 GLN A N 1
ATOM 697 C CA . GLN A 1 89 ? -2.304 -6.868 -12.002 1.00 97.81 89 GLN A CA 1
ATOM 698 C C . GLN A 1 89 ? -2.208 -6.937 -10.476 1.00 97.81 89 GLN A C 1
ATOM 700 O O . GLN A 1 89 ? -3.222 -6.791 -9.809 1.00 97.81 89 GLN A O 1
ATOM 705 N N . ALA A 1 90 ? -0.998 -7.055 -9.922 1.00 95.81 90 ALA A N 1
ATOM 706 C CA . ALA A 1 90 ? -0.808 -7.074 -8.472 1.00 95.81 90 ALA A CA 1
ATOM 707 C C . ALA A 1 90 ? -1.327 -5.788 -7.803 1.00 95.81 90 ALA A C 1
ATOM 709 O O . ALA A 1 90 ? -2.071 -5.848 -6.830 1.00 95.81 90 ALA A O 1
ATOM 710 N N . VAL A 1 91 ? -0.995 -4.619 -8.366 1.00 94.62 91 VAL A N 1
ATOM 711 C CA . VAL A 1 91 ? -1.485 -3.329 -7.850 1.00 94.62 91 VAL A CA 1
ATOM 712 C C . VAL A 1 91 ? -3.003 -3.202 -8.008 1.00 94.62 91 VAL A C 1
ATOM 714 O O . VAL A 1 91 ? -3.668 -2.673 -7.124 1.00 94.62 91 VAL A O 1
ATOM 717 N N . GLN A 1 92 ? -3.564 -3.666 -9.125 1.00 97.81 92 GLN A N 1
ATOM 718 C CA . GLN A 1 92 ? -5.005 -3.668 -9.353 1.00 97.81 92 GLN A CA 1
ATOM 719 C C . GLN A 1 92 ? -5.722 -4.527 -8.311 1.00 97.81 92 GLN A C 1
ATOM 721 O O . GLN A 1 92 ? -6.707 -4.064 -7.742 1.00 97.81 92 GLN A O 1
ATOM 726 N N . ASP A 1 93 ? -5.233 -5.737 -8.055 1.00 97.62 93 ASP A N 1
ATOM 727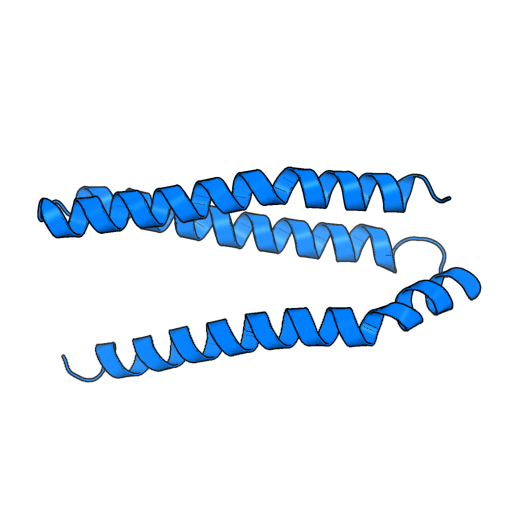 C CA . ASP A 1 93 ? -5.833 -6.660 -7.093 1.00 97.62 93 ASP A CA 1
ATOM 728 C C . ASP A 1 93 ? -5.819 -6.054 -5.679 1.00 97.62 93 ASP A C 1
ATOM 730 O O . ASP A 1 93 ? -6.851 -6.046 -5.003 1.00 97.62 93 ASP A O 1
ATOM 734 N N . ASP A 1 94 ? -4.695 -5.454 -5.271 1.00 94.56 94 ASP A N 1
ATOM 735 C CA . ASP A 1 94 ? -4.560 -4.768 -3.979 1.00 94.56 94 ASP A CA 1
ATOM 736 C C . ASP A 1 94 ? -5.529 -3.576 -3.849 1.00 94.56 94 ASP A C 1
ATOM 738 O O . ASP A 1 94 ? -6.196 -3.407 -2.824 1.00 94.56 94 ASP A O 1
ATOM 742 N N . LEU A 1 95 ? -5.641 -2.743 -4.890 1.00 96.12 95 LEU A N 1
ATOM 743 C CA . LEU A 1 95 ? -6.538 -1.584 -4.884 1.00 96.12 95 LEU A CA 1
ATOM 744 C C . LEU A 1 95 ? -8.014 -1.991 -4.890 1.00 96.12 95 LEU A C 1
ATOM 746 O O . LEU A 1 95 ? -8.818 -1.358 -4.209 1.00 96.12 95 LEU A O 1
ATOM 750 N N . LEU A 1 96 ? -8.378 -3.044 -5.624 1.00 97.50 96 LEU A N 1
ATOM 751 C CA . LEU A 1 96 ? -9.744 -3.568 -5.629 1.00 97.50 96 LEU A CA 1
ATOM 752 C C . LEU A 1 96 ? -10.121 -4.157 -4.268 1.00 97.50 96 LEU A C 1
ATOM 754 O O . LEU A 1 96 ? -11.229 -3.914 -3.794 1.00 97.50 96 LEU A O 1
ATOM 758 N N . ALA A 1 97 ? -9.197 -4.861 -3.607 1.00 95.62 97 ALA A N 1
ATOM 759 C CA . ALA A 1 97 ? -9.408 -5.336 -2.244 1.00 95.62 97 ALA A CA 1
ATOM 760 C C . ALA A 1 97 ? -9.662 -4.168 -1.276 1.00 95.62 97 ALA A C 1
ATOM 762 O O . ALA A 1 97 ? -10.588 -4.227 -0.467 1.00 95.62 97 ALA A O 1
ATOM 763 N N . LEU A 1 98 ? -8.897 -3.076 -1.398 1.00 93.56 98 LEU A N 1
ATOM 764 C CA . LEU A 1 98 ? -9.133 -1.861 -0.618 1.00 93.56 98 LEU A CA 1
ATOM 765 C C . LEU A 1 98 ? -10.499 -1.229 -0.927 1.00 93.56 98 LEU A C 1
ATOM 767 O O . LEU A 1 98 ? -11.203 -0.848 0.006 1.00 93.56 98 LEU A O 1
ATOM 771 N N . CYS A 1 99 ? -10.908 -1.144 -2.197 1.00 96.12 99 CYS A N 1
ATOM 772 C CA . CYS A 1 99 ? -12.241 -0.657 -2.567 1.00 96.12 99 CYS A CA 1
ATOM 773 C C . CYS A 1 99 ? -13.348 -1.466 -1.887 1.00 96.12 99 CYS A C 1
ATOM 775 O O . CYS A 1 99 ? -14.236 -0.869 -1.286 1.00 96.12 99 CYS A O 1
ATOM 777 N N . SER A 1 100 ? -13.261 -2.798 -1.895 1.00 95.56 100 SER A N 1
ATOM 778 C CA . SER A 1 100 ? -14.248 -3.646 -1.219 1.00 95.56 100 SER A CA 1
ATOM 779 C C . SER A 1 100 ? -14.324 -3.384 0.290 1.00 95.56 100 SER A C 1
ATOM 781 O O . SER A 1 100 ? -15.418 -3.377 0.846 1.00 95.56 100 SER A O 1
ATOM 783 N N . ILE A 1 101 ? -13.190 -3.122 0.953 1.00 92.31 101 ILE A N 1
ATOM 784 C CA . ILE A 1 101 ? -13.166 -2.744 2.378 1.00 92.31 101 ILE A CA 1
ATOM 785 C C . ILE A 1 101 ? -13.889 -1.406 2.589 1.00 92.31 101 ILE A C 1
ATOM 787 O O . ILE A 1 101 ? -14.722 -1.285 3.483 1.00 92.31 101 ILE A O 1
ATOM 791 N N . LEU A 1 102 ? -13.594 -0.398 1.765 1.00 91.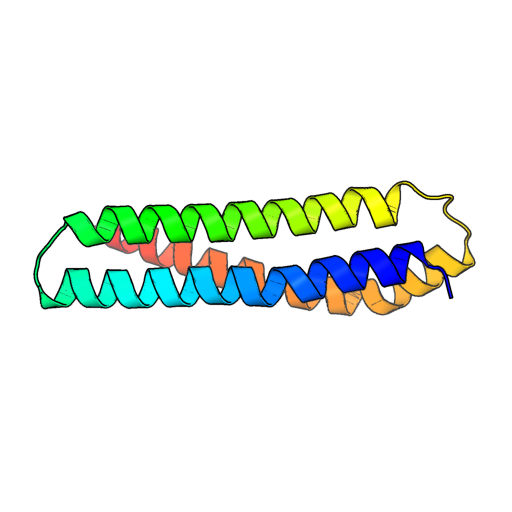44 102 LEU A N 1
ATOM 792 C CA . LEU A 1 102 ? -14.215 0.928 1.871 1.00 91.44 102 LEU A CA 1
ATOM 793 C C . LEU A 1 102 ? -15.725 0.885 1.605 1.00 91.44 102 LEU A C 1
ATOM 795 O O . LEU A 1 102 ? -16.494 1.552 2.293 1.00 91.44 102 LEU A O 1
ATOM 799 N N . GLU A 1 103 ? -16.152 0.082 0.633 1.00 93.12 103 GLU A N 1
ATOM 800 C CA . GLU A 1 103 ? -17.565 -0.139 0.324 1.00 93.12 103 GLU A CA 1
ATOM 801 C C . GLU A 1 103 ? -18.300 -0.783 1.506 1.00 93.12 103 GLU A C 1
ATOM 803 O O . GLU A 1 103 ? -19.380 -0.321 1.868 1.00 93.12 103 GLU A O 1
ATOM 808 N N . GLN A 1 104 ? -17.704 -1.787 2.156 1.00 91.81 104 GLN A N 1
ATOM 809 C CA . GLN A 1 104 ? -18.278 -2.420 3.351 1.00 91.81 104 GLN A CA 1
ATOM 810 C C . GLN A 1 104 ? -18.450 -1.423 4.504 1.00 91.81 104 GLN A C 1
ATOM 812 O O . GLN A 1 104 ? -19.531 -1.347 5.084 1.00 91.81 104 GLN A O 1
ATOM 817 N N . LEU A 1 105 ? -17.431 -0.601 4.772 1.00 86.75 105 LEU A N 1
ATOM 818 C CA . LEU A 1 105 ? -17.493 0.439 5.806 1.00 86.75 105 LEU A CA 1
ATOM 819 C C . LEU A 1 105 ? -18.593 1.473 5.523 1.00 86.75 105 LEU A C 1
ATOM 821 O O . LEU A 1 105 ? -19.287 1.906 6.437 1.00 86.75 105 LEU A O 1
ATOM 825 N N . SER A 1 106 ? -18.806 1.828 4.252 1.00 82.81 106 SER A N 1
ATOM 826 C CA . SER A 1 106 ? -19.844 2.796 3.872 1.00 82.81 106 SER A CA 1
ATOM 827 C C . SER A 1 106 ? -21.277 2.314 4.128 1.00 82.81 106 SER A C 1
ATOM 829 O O . SER A 1 106 ? -22.181 3.136 4.273 1.00 82.81 106 SER A O 1
ATOM 831 N N . VAL A 1 107 ? -21.495 0.995 4.169 1.00 77.00 107 VAL A N 1
ATOM 832 C CA . VAL A 1 107 ? -22.806 0.398 4.457 1.00 77.00 107 VAL A CA 1
ATOM 833 C C . VAL A 1 107 ? -23.062 0.360 5.965 1.00 77.00 107 VAL A C 1
ATOM 835 O O . VAL A 1 107 ? -24.172 0.665 6.391 1.00 77.00 107 VAL A O 1
ATOM 838 N N . GLU A 1 108 ? -22.041 0.052 6.770 1.00 68.06 108 GLU A N 1
ATOM 839 C CA . GLU A 1 108 ? -22.145 -0.012 8.237 1.00 68.06 108 GLU A CA 1
ATOM 840 C C . GLU A 1 108 ? -22.466 1.357 8.869 1.00 68.06 108 GLU A C 1
ATOM 842 O O . GLU A 1 108 ? -23.274 1.428 9.795 1.00 68.06 108 GLU A O 1
ATOM 847 N N . ASP A 1 109 ? -21.921 2.454 8.329 1.00 60.09 109 ASP A N 1
ATOM 848 C CA . ASP A 1 109 ? -22.217 3.820 8.796 1.00 60.09 109 ASP A CA 1
ATOM 849 C C . ASP A 1 109 ? -23.656 4.284 8.468 1.00 60.09 109 ASP A C 1
ATOM 851 O O . ASP A 1 109 ? -24.142 5.257 9.046 1.00 60.09 109 ASP A O 1
ATOM 855 N N . GLY A 1 110 ? -24.346 3.616 7.534 1.00 54.28 110 GLY A N 1
ATOM 856 C CA . GLY A 1 110 ? -25.709 3.951 7.101 1.00 54.28 110 GLY A CA 1
ATOM 857 C C . GLY A 1 110 ? -26.835 3.276 7.896 1.00 54.28 110 GLY A C 1
ATOM 858 O O . GLY A 1 110 ? -28.002 3.601 7.670 1.00 54.28 110 GLY A O 1
ATOM 859 N N . GLU A 1 111 ? -26.508 2.343 8.799 1.00 51.62 111 GLU A N 1
ATOM 860 C CA . GLU A 1 111 ? -27.470 1.590 9.626 1.00 51.62 111 GLU A CA 1
ATOM 861 C C . GLU A 1 111 ? -27.539 2.060 11.101 1.00 51.62 111 GLU A C 1
ATOM 863 O O . GLU A 1 111 ? -28.229 1.435 11.913 1.00 51.62 111 GLU A O 1
ATOM 868 N N . LEU A 1 112 ? -26.875 3.172 11.449 1.00 44.38 112 LEU A N 1
ATOM 869 C CA . LEU A 1 112 ? -26.917 3.834 12.769 1.00 44.38 112 LEU A CA 1
ATOM 870 C C . LEU A 1 112 ? -27.741 5.131 12.745 1.00 44.38 112 LEU A C 1
ATOM 872 O O . LEU A 1 112 ? -28.386 5.420 13.782 1.00 44.38 112 LEU A O 1
#